Protein AF-A0A5Q8C881-F1 (afdb_monomer)

pLDDT: mean 90.0, std 9.98, range [55.28, 98.06]

Nearest PDB structures (foldseek):
  8xfc-assembly1_C  TM=8.658E-01  e=1.627E-02  Mycobacterium tuberculosis H37Rv
  8j5q-assembly1_C  TM=8.722E-01  e=7.348E-02  Mycobacterium tuberculosis H37Rv

Solvent-accessible surface area (backbone atoms only — not comparable to full-atom values): 6292 Å² total; per-residue (Å²): 137,82,83,77,77,82,70,80,85,73,44,70,67,56,55,48,54,55,45,72,70,32,68,71,50,48,53,52,50,51,52,52,50,51,47,50,48,42,22,57,46,34,77,80,51,57,95,53,66,69,85,54,75,35,68,91,49,36,61,38,69,64,36,94,88,32,73,62,6,26,37,86,48,21,26,43,40,53,30,42,51,28,56,46,36,45,54,54,51,53,51,49,52,51,54,51,48,49,45,53,68,49,49,48,54,54,52,63,74,72,106

Radius of gyration: 22.18 Å; Cα contacts (8 Å, |Δi|>4): 104; chains: 1; bounding box: 54×27×65 Å

Mean predicted aligned error: 7.31 Å

Sequence (111 aa):
MIMRVDLPEETLAGVLAKAFGNRSFLIGFAITLLVAAIALLSFAWTPYDVTKLVIADKTQAPSWTHWFGTDHFGRDILSMIMVGARNSIAVALVAVGIGMGIGVPLGAFAA

Secondary structure (DSSP, 8-state):
-----------HHHHHHHHHT-HHHHHHHHHHHHHHHHHHHHHH--SS-TT---GGGTTPPS-SSSTT-B-TT--BHHHHHHHHHHHHHHHHHHHHHHIIIIIHHHHHHH-

Foldseek 3Di:
DDDDPPDPPCDPVNVVVVLVVDPVSVVVVVVLVVLVVLLVVLVVDDLDDQVDFDCVQAPAPQDPSQNHGAHNRNGRPSNVSSPVSNVVVVVVCVVVCCCCVPVVVVVVVVD

Structure (mmCIF, N/CA/C/O backbone):
data_AF-A0A5Q8C881-F1
#
_entry.id   AF-A0A5Q8C881-F1
#
loop_
_atom_site.group_PDB
_atom_site.id
_atom_site.type_symbol
_atom_site.label_atom_id
_atom_site.label_alt_id
_atom_site.label_comp_id
_atom_site.label_asym_id
_atom_site.label_entity_id
_atom_site.label_seq_id
_atom_site.pdbx_PDB_ins_code
_atom_site.Cartn_x
_atom_site.Cartn_y
_atom_site.Cartn_z
_atom_site.occupancy
_atom_site.B_iso_or_equiv
_atom_site.auth_seq_id
_atom_site.auth_comp_id
_atom_site.auth_asym_id
_atom_site.auth_atom_id
_atom_site.pdbx_PDB_model_num
ATOM 1 N N . MET A 1 1 ? -31.602 3.712 41.765 1.00 55.62 1 MET A N 1
ATOM 2 C CA . MET A 1 1 ? -31.236 4.770 40.802 1.00 55.62 1 MET A CA 1
ATOM 3 C C . MET A 1 1 ? -30.353 4.119 39.749 1.00 55.62 1 MET A C 1
ATOM 5 O O . MET A 1 1 ? -29.188 3.875 40.012 1.00 55.62 1 MET A O 1
ATOM 9 N N . ILE A 1 2 ? -30.954 3.657 38.650 1.00 55.28 2 ILE A N 1
ATOM 10 C CA . ILE A 1 2 ? -30.266 2.877 37.611 1.00 55.28 2 ILE A CA 1
ATOM 11 C C . ILE A 1 2 ? -29.654 3.882 36.638 1.00 55.28 2 ILE A C 1
ATOM 13 O O . ILE A 1 2 ? -30.384 4.640 36.002 1.00 55.28 2 ILE A O 1
ATOM 17 N N . MET A 1 3 ? -28.326 3.919 36.576 1.00 61.66 3 MET A N 1
ATOM 18 C CA . MET A 1 3 ? -27.564 4.718 35.623 1.00 61.66 3 MET A CA 1
ATOM 19 C C . MET A 1 3 ? -27.857 4.187 34.214 1.00 61.66 3 MET A C 1
ATOM 21 O O . MET A 1 3 ? -27.349 3.139 33.823 1.00 61.66 3 MET A O 1
ATOM 25 N N . ARG A 1 4 ? -28.737 4.869 33.473 1.00 58.28 4 ARG A N 1
ATOM 26 C CA . ARG A 1 4 ? -28.871 4.660 32.031 1.00 58.28 4 ARG A CA 1
ATOM 27 C C . ARG A 1 4 ? -27.656 5.310 31.386 1.00 58.28 4 ARG A C 1
ATOM 29 O O . ARG A 1 4 ? -27.534 6.527 31.378 1.00 58.28 4 ARG A O 1
ATOM 36 N N . VAL A 1 5 ? -26.720 4.485 30.939 1.00 67.94 5 VAL A N 1
ATOM 37 C CA . VAL A 1 5 ? -25.668 4.921 30.028 1.00 67.94 5 VAL A CA 1
ATOM 38 C C . VAL A 1 5 ? -26.360 5.146 28.688 1.00 67.94 5 VAL A C 1
ATOM 40 O O . VAL A 1 5 ? -26.729 4.180 28.021 1.00 67.94 5 VAL A O 1
ATOM 43 N N . ASP A 1 6 ? -26.610 6.406 28.335 1.00 59.81 6 ASP A N 1
ATOM 44 C CA . ASP A 1 6 ? -27.068 6.792 27.001 1.00 59.81 6 ASP A CA 1
ATOM 45 C C . ASP A 1 6 ? -25.923 6.532 26.011 1.00 59.81 6 ASP A C 1
ATOM 47 O O . ASP A 1 6 ? -25.080 7.392 25.750 1.00 59.81 6 ASP A O 1
ATOM 51 N N . LEU A 1 7 ? -25.833 5.296 25.517 1.00 62.16 7 LEU A N 1
ATOM 52 C CA . LEU A 1 7 ? -24.936 4.963 24.419 1.00 62.16 7 LEU A CA 1
ATOM 53 C C . LEU A 1 7 ? -25.450 5.695 23.172 1.00 62.16 7 LEU A C 1
ATOM 55 O O . LEU A 1 7 ? -26.621 5.525 22.825 1.00 62.16 7 LEU A O 1
ATOM 59 N N . PRO A 1 8 ? -24.625 6.500 22.484 1.00 60.78 8 PRO A N 1
ATOM 60 C CA . PRO A 1 8 ? -25.028 7.064 21.208 1.00 60.78 8 PRO A CA 1
ATOM 61 C C . PRO A 1 8 ? -25.337 5.907 20.252 1.00 60.78 8 PRO A C 1
ATOM 63 O O . PRO A 1 8 ? -24.460 5.095 19.959 1.00 60.78 8 PRO A O 1
ATOM 66 N N . GLU A 1 9 ? -26.575 5.826 19.756 1.00 63.91 9 GLU A N 1
ATOM 67 C CA . GLU A 1 9 ? -26.972 4.894 18.693 1.00 63.91 9 GLU A CA 1
ATOM 68 C C . GLU A 1 9 ? -26.387 5.341 17.341 1.00 63.91 9 GLU A C 1
ATOM 70 O O . GLU A 1 9 ? -27.090 5.513 16.346 1.00 63.91 9 GLU A O 1
ATOM 75 N N . GLU A 1 10 ? -25.073 5.575 17.283 1.00 66.12 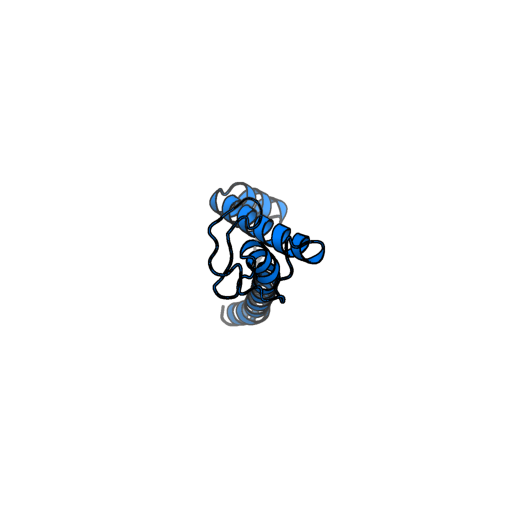10 GLU A N 1
ATOM 76 C CA . GLU A 1 10 ? -24.355 5.756 16.027 1.00 66.12 10 GLU A CA 1
ATOM 77 C C . GLU A 1 10 ? -24.393 4.407 15.301 1.00 66.12 10 GLU A C 1
ATOM 79 O O . GLU A 1 10 ? -23.546 3.531 15.478 1.00 66.12 10 GLU A O 1
ATOM 84 N N . THR A 1 11 ? -25.434 4.211 14.496 1.00 81.94 11 THR A N 1
ATOM 85 C CA . THR A 1 11 ? -25.557 3.042 13.633 1.00 81.94 11 THR A CA 1
ATOM 86 C C . THR A 1 11 ? -24.332 2.999 12.719 1.00 81.94 11 THR A C 1
ATOM 88 O O . THR A 1 11 ? -23.913 4.038 12.203 1.00 81.94 11 THR A O 1
ATOM 91 N N . LEU A 1 12 ? -23.778 1.812 12.448 1.00 77.00 12 LEU A N 1
ATOM 92 C CA . LEU A 1 12 ? -22.645 1.635 11.523 1.00 77.00 12 LEU A CA 1
ATOM 93 C C . LEU A 1 12 ? -22.858 2.390 10.195 1.00 77.00 12 LEU A C 1
ATOM 95 O O . LEU A 1 12 ? -21.940 3.005 9.660 1.00 77.00 12 LEU A O 1
ATOM 99 N N . ALA A 1 13 ? -24.101 2.403 9.707 1.00 81.12 13 ALA A N 1
ATOM 100 C CA . ALA A 1 13 ? -24.516 3.145 8.523 1.00 81.12 13 ALA A CA 1
ATOM 101 C C . ALA A 1 13 ? -24.288 4.665 8.637 1.00 81.12 13 ALA A C 1
ATOM 103 O O . ALA A 1 13 ? -23.853 5.286 7.671 1.00 81.12 13 ALA A O 1
ATOM 104 N N . GLY A 1 14 ? -24.531 5.265 9.806 1.00 83.00 14 GLY A N 1
ATOM 105 C CA . GLY A 1 14 ? -24.300 6.688 10.059 1.00 83.00 14 GLY A CA 1
ATOM 106 C C . GLY A 1 14 ? -22.813 7.044 10.085 1.00 83.00 14 GLY A C 1
ATOM 107 O O . GLY A 1 14 ? -22.409 8.044 9.490 1.00 83.00 14 GLY A O 1
ATOM 108 N N . VAL A 1 15 ? -21.984 6.189 10.691 1.00 85.50 15 VAL A N 1
ATOM 109 C CA . VAL A 1 15 ? -20.520 6.357 10.696 1.00 85.50 15 VAL A CA 1
ATOM 110 C C . VAL A 1 15 ? -19.957 6.241 9.278 1.00 85.50 15 VAL A C 1
ATOM 112 O O . VAL A 1 15 ? -19.175 7.092 8.851 1.00 85.50 15 VAL A O 1
ATOM 115 N N . LEU A 1 16 ? -20.398 5.237 8.513 1.00 86.25 16 LEU A N 1
ATOM 116 C CA . LEU A 1 16 ? -19.989 5.061 7.119 1.00 86.25 16 LEU A CA 1
ATOM 117 C C . LEU A 1 16 ? -20.443 6.234 6.244 1.00 86.25 16 LEU A C 1
ATOM 119 O O . LEU A 1 16 ? -19.639 6.768 5.485 1.00 86.25 16 LEU A O 1
ATOM 123 N N . ALA A 1 17 ? -21.690 6.689 6.379 1.00 86.75 17 ALA A N 1
ATOM 124 C CA . ALA A 1 17 ? -22.196 7.834 5.624 1.00 86.75 17 ALA A CA 1
ATOM 125 C C . ALA A 1 17 ? -21.372 9.108 5.889 1.00 86.75 17 ALA A C 1
ATOM 127 O O . ALA A 1 17 ? -21.016 9.819 4.948 1.00 86.75 17 ALA A O 1
ATOM 128 N N . LYS A 1 18 ? -20.995 9.366 7.150 1.00 87.31 18 LYS A N 1
ATOM 129 C CA . LYS A 1 18 ? -20.098 10.478 7.507 1.00 87.31 18 LYS A CA 1
ATOM 130 C C . LYS A 1 18 ? -18.701 10.304 6.905 1.00 87.31 18 LYS A C 1
ATOM 132 O O . LYS A 1 18 ? -18.140 11.272 6.395 1.00 87.31 18 LYS A O 1
ATOM 137 N N . ALA A 1 19 ? -18.150 9.089 6.933 1.00 88.25 19 ALA A N 1
ATOM 138 C CA . ALA A 1 19 ? -16.836 8.797 6.363 1.00 88.25 19 ALA A CA 1
ATOM 139 C C . ALA A 1 19 ? -16.807 9.049 4.846 1.00 88.25 19 ALA A C 1
ATOM 141 O O . ALA A 1 19 ? -15.958 9.798 4.365 1.00 88.25 19 ALA A O 1
ATOM 142 N N . PHE A 1 20 ? -17.780 8.520 4.097 1.00 91.06 20 PHE A N 1
ATOM 143 C CA . PHE A 1 20 ? -17.883 8.730 2.647 1.00 91.06 20 PHE A CA 1
ATOM 144 C C . PHE A 1 20 ? -18.265 10.167 2.256 1.00 91.06 20 PHE A C 1
ATOM 146 O O . PHE A 1 20 ? -18.015 10.573 1.124 1.00 91.06 20 PHE A O 1
ATOM 153 N N . GLY A 1 21 ? -18.806 10.969 3.177 1.00 90.94 21 GLY A N 1
ATOM 154 C CA . GLY A 1 21 ? -19.000 12.409 2.981 1.00 90.94 21 GLY A CA 1
ATOM 155 C C . GLY A 1 21 ? -17.713 13.241 3.089 1.00 90.94 21 GLY A C 1
ATOM 156 O O . GLY A 1 21 ? -17.698 14.406 2.688 1.00 90.94 21 GLY A O 1
ATOM 157 N N . ASN A 1 22 ? -16.621 12.674 3.616 1.00 95.44 22 ASN A N 1
ATOM 158 C CA . ASN A 1 22 ? -15.371 13.391 3.861 1.00 95.44 22 ASN A CA 1
ATOM 159 C C . ASN A 1 22 ? -14.364 13.207 2.710 1.00 95.44 22 ASN A C 1
ATOM 161 O O . ASN A 1 22 ? -13.896 12.103 2.432 1.00 95.44 22 ASN A O 1
ATOM 165 N N . ARG A 1 23 ? -13.952 14.318 2.082 1.00 94.62 23 ARG A N 1
ATOM 166 C CA . ARG A 1 23 ? -12.992 14.323 0.961 1.00 94.62 23 ARG A CA 1
ATOM 167 C C . ARG A 1 23 ? -11.649 13.687 1.317 1.00 94.62 23 ARG A C 1
ATOM 169 O O . ARG A 1 23 ? -11.104 12.946 0.506 1.00 94.62 23 ARG A O 1
ATOM 176 N N . SER A 1 24 ? -11.128 13.944 2.515 1.00 94.62 24 SER A N 1
ATOM 177 C CA . SER A 1 24 ? -9.842 13.386 2.948 1.00 94.62 24 SER A CA 1
ATOM 178 C C . SER A 1 24 ? -9.912 11.866 3.083 1.00 94.62 24 SER A C 1
ATOM 180 O O . SER A 1 24 ? -8.988 11.171 2.664 1.00 94.62 24 SER A O 1
ATOM 182 N N . PHE A 1 25 ? -11.033 11.349 3.602 1.00 94.31 25 PHE A N 1
ATOM 183 C CA . PHE A 1 25 ? -11.275 9.910 3.674 1.00 94.31 25 PHE A CA 1
ATOM 184 C C . PHE A 1 25 ? -11.378 9.300 2.276 1.00 94.31 25 PHE A C 1
ATOM 186 O O . PHE A 1 25 ? -10.712 8.307 2.007 1.00 94.31 25 PHE A O 1
ATOM 193 N N . LEU A 1 26 ? -12.142 9.916 1.368 1.00 96.12 26 LEU A N 1
ATOM 194 C CA . LEU A 1 26 ? -12.294 9.426 -0.004 1.00 96.12 26 LEU A CA 1
ATOM 195 C C . LEU A 1 26 ? -10.961 9.359 -0.757 1.00 96.12 26 LEU A C 1
ATOM 197 O O . LEU A 1 26 ? -10.697 8.364 -1.425 1.00 96.12 26 LEU A O 1
ATOM 201 N N . ILE A 1 27 ? -10.116 10.388 -0.640 1.00 96.88 27 ILE A N 1
ATOM 202 C CA . ILE A 1 27 ? -8.799 10.413 -1.293 1.00 96.88 27 ILE A CA 1
ATOM 203 C C . ILE A 1 27 ? -7.907 9.305 -0.729 1.00 96.88 27 ILE A C 1
ATOM 205 O O . ILE A 1 27 ? -7.334 8.534 -1.496 1.00 96.88 27 ILE A O 1
ATOM 209 N N . GLY A 1 28 ? -7.821 9.191 0.601 1.00 95.06 28 GLY A N 1
ATOM 210 C CA . GLY A 1 28 ? -7.044 8.131 1.245 1.00 95.06 28 GLY A CA 1
ATOM 211 C C . GLY A 1 28 ? -7.541 6.742 0.845 1.00 95.06 28 GLY A C 1
ATOM 212 O O . GLY A 1 28 ? -6.757 5.913 0.393 1.00 95.06 28 GLY A O 1
ATOM 213 N N . PHE A 1 29 ? -8.855 6.522 0.918 1.00 95.00 29 PHE A N 1
ATOM 214 C CA . PHE A 1 29 ? -9.498 5.271 0.531 1.00 95.00 29 PHE A CA 1
ATOM 215 C C . PHE A 1 29 ? -9.231 4.917 -0.935 1.00 95.00 29 PHE A C 1
ATOM 217 O O . PHE A 1 29 ? -8.870 3.781 -1.225 1.00 95.00 29 PHE A O 1
ATOM 224 N N . ALA A 1 30 ? -9.337 5.881 -1.854 1.00 96.69 30 ALA A N 1
ATOM 225 C CA . ALA A 1 30 ? -9.067 5.664 -3.272 1.00 96.69 30 ALA A CA 1
ATOM 226 C C . ALA A 1 30 ? -7.603 5.273 -3.532 1.00 96.69 30 ALA A C 1
ATOM 228 O O . ALA A 1 30 ? -7.346 4.336 -4.287 1.00 96.69 30 ALA A O 1
ATOM 229 N N . ILE A 1 31 ? -6.644 5.941 -2.880 1.00 95.38 31 ILE A N 1
ATOM 230 C CA . ILE A 1 31 ? -5.217 5.608 -2.999 1.00 95.38 31 ILE A CA 1
ATOM 231 C C . ILE A 1 31 ? -4.948 4.208 -2.438 1.00 95.38 31 ILE A C 1
ATOM 233 O O . ILE A 1 31 ? -4.300 3.396 -3.097 1.00 95.38 31 ILE A O 1
ATOM 237 N N . THR A 1 32 ? -5.472 3.893 -1.251 1.00 94.81 32 THR A N 1
ATOM 238 C CA . THR A 1 32 ? -5.329 2.562 -0.647 1.00 94.81 32 THR A CA 1
ATOM 239 C C . THR A 1 32 ? -5.940 1.480 -1.533 1.00 94.81 32 THR A C 1
ATOM 241 O O . THR A 1 32 ? -5.308 0.447 -1.750 1.00 94.81 32 THR A O 1
ATOM 244 N N . LEU A 1 33 ? -7.130 1.721 -2.091 1.00 95.88 33 LEU A N 1
ATOM 245 C CA . LEU A 1 33 ? -7.799 0.795 -3.001 1.00 95.88 33 LEU A CA 1
ATOM 246 C C . LEU A 1 33 ? -6.979 0.574 -4.277 1.00 95.88 33 LEU A C 1
ATOM 248 O O . LEU A 1 33 ? -6.854 -0.559 -4.729 1.00 95.88 33 LEU A O 1
ATOM 252 N N . LEU A 1 34 ? -6.381 1.631 -4.830 1.00 96.19 34 LEU A N 1
ATOM 253 C CA . LEU A 1 34 ? -5.512 1.540 -6.001 1.00 96.19 34 LEU A CA 1
ATOM 254 C C . LEU A 1 34 ? -4.263 0.698 -5.710 1.00 96.19 34 LEU A C 1
ATOM 256 O O . LEU A 1 34 ? -3.944 -0.204 -6.481 1.00 96.19 34 LEU A O 1
ATOM 260 N N . VAL A 1 35 ? -3.587 0.931 -4.582 1.00 94.88 35 VAL A N 1
ATOM 261 C CA . VAL A 1 35 ? -2.417 0.129 -4.180 1.00 94.88 35 VAL A CA 1
ATOM 262 C C . VAL A 1 35 ? -2.813 -1.331 -3.943 1.00 94.88 35 VAL A C 1
ATOM 264 O O . VAL A 1 35 ? -2.106 -2.236 -4.386 1.00 94.88 35 VAL A O 1
ATOM 267 N N . ALA A 1 36 ? -3.968 -1.573 -3.316 1.00 95.44 36 ALA A N 1
ATOM 268 C CA . ALA A 1 36 ? -4.523 -2.912 -3.132 1.00 95.44 36 ALA A CA 1
ATOM 269 C C . ALA A 1 36 ? -4.834 -3.608 -4.457 1.00 95.44 36 ALA A C 1
ATOM 271 O O . ALA A 1 36 ? -4.450 -4.762 -4.643 1.00 95.44 36 ALA A O 1
ATOM 272 N N . ALA A 1 37 ? -5.453 -2.905 -5.403 1.00 96.06 37 ALA A N 1
ATOM 273 C CA . ALA A 1 37 ? -5.732 -3.433 -6.730 1.00 96.06 37 ALA A CA 1
ATOM 274 C C . ALA A 1 37 ? -4.441 -3.785 -7.483 1.00 96.06 37 ALA A C 1
ATOM 276 O O . ALA A 1 37 ? -4.360 -4.861 -8.066 1.00 96.06 37 ALA A O 1
ATOM 277 N N . ILE A 1 38 ? -3.411 -2.934 -7.419 1.00 95.25 38 ILE A N 1
ATOM 278 C CA . ILE A 1 38 ? -2.100 -3.204 -8.029 1.00 95.25 38 ILE A CA 1
ATOM 279 C C . ILE A 1 38 ? -1.436 -4.429 -7.389 1.00 95.25 38 ILE A C 1
ATOM 281 O O . ILE A 1 38 ? -0.937 -5.300 -8.102 1.00 95.25 38 ILE A O 1
ATOM 285 N N . ALA A 1 39 ? -1.451 -4.532 -6.058 1.00 94.62 39 ALA A N 1
ATOM 286 C CA . ALA A 1 39 ? -0.893 -5.679 -5.351 1.00 94.62 39 ALA A CA 1
ATOM 287 C C . ALA A 1 39 ? -1.619 -6.981 -5.724 1.00 94.62 39 ALA A C 1
ATOM 289 O O . ALA A 1 39 ? -0.963 -7.983 -6.000 1.00 94.62 39 ALA A O 1
ATOM 290 N N . LEU A 1 40 ? -2.953 -6.967 -5.795 1.00 95.38 40 LEU A N 1
ATOM 291 C CA . LEU A 1 40 ? -3.747 -8.120 -6.224 1.00 95.38 40 LEU A CA 1
ATOM 292 C C . LEU A 1 40 ? -3.472 -8.488 -7.684 1.00 95.38 40 LEU A C 1
ATOM 294 O O . LEU A 1 40 ? -3.190 -9.648 -7.977 1.00 95.38 40 LEU A O 1
ATOM 298 N N . LEU A 1 41 ? -3.479 -7.500 -8.582 1.00 94.94 41 LEU A N 1
ATOM 299 C CA . LEU A 1 41 ? -3.174 -7.691 -9.998 1.00 94.94 41 LEU A CA 1
ATOM 300 C C . LEU A 1 41 ? -1.794 -8.320 -10.183 1.00 94.94 41 LEU A C 1
ATOM 302 O O . LEU A 1 41 ? -1.633 -9.227 -10.995 1.00 94.94 41 LEU A O 1
ATOM 306 N N . SER A 1 42 ? -0.822 -7.893 -9.375 1.00 93.19 42 SER A N 1
ATOM 307 C CA . SER A 1 42 ? 0.538 -8.403 -9.459 1.00 93.19 42 SER A CA 1
ATOM 308 C C . SER A 1 42 ? 0.628 -9.913 -9.244 1.00 93.19 42 SER A C 1
ATOM 310 O O . SER A 1 42 ? 1.524 -10.523 -9.815 1.00 93.19 42 SER A O 1
ATOM 312 N N . PHE A 1 43 ? -0.258 -10.540 -8.454 1.00 91.25 43 PHE A N 1
ATOM 313 C CA . PHE A 1 43 ? -0.258 -12.000 -8.267 1.00 91.25 43 PHE A CA 1
ATOM 314 C C . PHE A 1 43 ? -0.600 -12.761 -9.548 1.00 91.25 43 PHE A C 1
ATOM 316 O O . PHE A 1 43 ? -0.101 -13.867 -9.739 1.00 91.25 43 PHE A O 1
ATOM 323 N N . ALA A 1 44 ? -1.436 -12.178 -10.407 1.00 92.62 44 ALA A N 1
ATOM 324 C CA . ALA A 1 44 ? -1.818 -12.773 -11.681 1.00 92.62 44 ALA A CA 1
ATOM 325 C C . ALA A 1 44 ? -0.871 -12.363 -12.817 1.00 92.62 44 ALA A C 1
ATOM 327 O O . ALA A 1 44 ? -0.607 -13.166 -13.710 1.00 92.62 44 ALA A O 1
ATOM 328 N N . TRP A 1 45 ? -0.370 -11.124 -12.801 1.00 93.44 45 TRP A N 1
ATOM 329 C CA . TRP A 1 45 ? 0.421 -10.582 -13.899 1.00 93.44 45 TRP A CA 1
ATOM 330 C C . TRP A 1 45 ? 1.403 -9.496 -13.456 1.00 93.44 45 TRP A C 1
ATOM 332 O O . TRP A 1 45 ? 1.035 -8.538 -12.778 1.00 93.44 45 TRP A O 1
ATOM 342 N N . THR A 1 46 ? 2.640 -9.608 -13.932 1.00 91.62 46 THR A N 1
ATOM 343 C CA . THR A 1 46 ? 3.622 -8.521 -13.959 1.00 91.62 46 THR A CA 1
ATOM 344 C C . THR A 1 46 ? 4.198 -8.409 -15.374 1.00 91.62 46 THR A C 1
ATOM 346 O O . THR A 1 46 ? 4.387 -9.445 -16.016 1.00 91.62 46 THR A O 1
ATOM 349 N N . PRO A 1 47 ? 4.491 -7.193 -15.877 1.00 89.94 47 PRO A N 1
ATOM 350 C CA . PRO A 1 47 ? 5.040 -7.004 -17.222 1.00 89.94 47 PRO A CA 1
ATOM 351 C C . PRO A 1 47 ? 6.336 -7.786 -17.467 1.00 89.94 47 PRO A C 1
ATOM 353 O O . PRO A 1 47 ? 6.497 -8.415 -18.512 1.00 89.94 47 PRO A O 1
ATOM 356 N N . TYR A 1 48 ? 7.240 -7.774 -16.484 1.00 91.12 48 TYR A N 1
ATOM 357 C CA . TYR A 1 48 ? 8.530 -8.453 -16.538 1.00 91.12 48 TYR A CA 1
ATOM 358 C C . TYR A 1 48 ? 8.812 -9.218 -15.242 1.00 91.12 48 TYR A C 1
ATOM 360 O O . TYR A 1 48 ? 8.186 -9.002 -14.200 1.00 91.12 48 TYR A O 1
ATOM 368 N N . ASP A 1 49 ? 9.776 -10.134 -15.315 1.00 89.06 49 ASP A N 1
ATOM 369 C CA . ASP A 1 49 ? 10.263 -10.896 -14.169 1.00 89.06 49 ASP A CA 1
ATOM 370 C C . ASP A 1 49 ? 11.253 -10.056 -13.351 1.00 89.06 49 ASP A C 1
ATOM 372 O O . ASP A 1 49 ? 12.337 -9.713 -13.820 1.00 89.06 49 ASP A O 1
ATOM 376 N N . VAL A 1 50 ? 10.886 -9.752 -12.105 1.00 88.88 50 VAL A N 1
ATOM 377 C CA . VAL A 1 50 ? 11.693 -8.939 -11.180 1.00 88.88 50 VAL A CA 1
ATOM 378 C C . VAL A 1 50 ? 12.953 -9.649 -10.671 1.00 88.88 50 VAL A C 1
ATOM 380 O O . VAL A 1 50 ? 13.808 -9.011 -10.057 1.00 88.88 50 VAL A O 1
ATOM 383 N N . THR A 1 51 ? 13.075 -10.962 -10.878 1.00 88.81 51 THR A N 1
ATOM 384 C CA . THR A 1 51 ? 14.235 -11.750 -10.427 1.00 88.81 51 THR A CA 1
ATOM 385 C C . THR A 1 51 ? 15.332 -11.851 -11.484 1.00 88.81 51 THR A C 1
ATOM 387 O O . THR A 1 51 ? 16.482 -12.144 -11.154 1.00 88.81 51 THR A O 1
ATOM 390 N N . LYS A 1 52 ? 15.004 -11.573 -12.750 1.00 88.38 52 LYS A N 1
ATOM 391 C CA . LYS A 1 52 ? 15.955 -11.626 -13.860 1.00 88.38 52 LYS A CA 1
ATOM 392 C C . LYS A 1 52 ? 16.738 -10.328 -13.961 1.00 88.38 52 LYS A C 1
ATOM 394 O O . LYS A 1 52 ? 16.168 -9.248 -14.062 1.00 88.38 52 LYS A O 1
ATOM 399 N N . LEU A 1 53 ? 18.059 -10.456 -13.970 1.00 87.62 53 LEU A N 1
ATOM 400 C CA . LEU A 1 53 ? 18.980 -9.340 -14.161 1.00 87.62 53 LEU A CA 1
ATOM 401 C C . LEU A 1 53 ? 19.317 -9.227 -15.649 1.00 87.62 53 LEU A C 1
ATOM 403 O O . LEU A 1 53 ? 19.736 -10.209 -16.262 1.00 87.62 53 LEU A O 1
ATOM 407 N N . VAL A 1 54 ? 19.169 -8.031 -16.215 1.00 86.38 54 VAL A N 1
ATOM 408 C CA . VAL A 1 54 ? 19.472 -7.752 -17.626 1.00 86.38 54 VAL A CA 1
ATOM 409 C C . VAL A 1 54 ? 20.379 -6.531 -17.691 1.00 86.38 54 VAL A C 1
ATOM 411 O O . VAL A 1 54 ? 19.958 -5.416 -17.964 1.00 86.38 54 VAL A O 1
ATOM 414 N N . ILE A 1 55 ? 21.670 -6.738 -17.427 1.00 87.81 55 ILE A N 1
ATOM 415 C CA . ILE A 1 55 ? 22.653 -5.647 -17.282 1.00 87.81 55 ILE A CA 1
ATOM 416 C C . ILE A 1 55 ? 22.752 -4.778 -18.551 1.00 87.81 55 ILE A C 1
ATOM 418 O O . ILE A 1 55 ? 23.076 -3.594 -18.459 1.00 87.81 55 ILE A O 1
ATOM 422 N N . ALA A 1 56 ? 22.456 -5.352 -19.722 1.00 87.62 56 ALA A N 1
ATOM 423 C CA . ALA A 1 56 ? 22.402 -4.632 -20.994 1.00 87.62 56 ALA A CA 1
ATOM 424 C C . ALA A 1 56 ? 21.383 -3.478 -20.980 1.00 87.62 56 ALA A C 1
ATOM 426 O O . ALA A 1 56 ? 21.657 -2.420 -21.541 1.00 87.62 56 ALA A O 1
ATOM 427 N N . ASP A 1 57 ? 20.272 -3.648 -20.263 1.00 84.62 57 ASP A N 1
ATOM 428 C CA . ASP A 1 57 ? 19.170 -2.690 -20.189 1.00 84.62 57 ASP A CA 1
ATOM 429 C C . ASP A 1 57 ? 19.200 -1.875 -18.892 1.00 84.62 57 ASP A C 1
ATOM 431 O O . ASP A 1 57 ? 18.166 -1.401 -18.435 1.00 84.62 57 ASP A O 1
ATOM 435 N N . LYS A 1 58 ? 20.362 -1.702 -18.254 1.00 89.94 58 LYS A N 1
ATOM 436 C CA . LYS A 1 58 ? 20.476 -0.905 -17.021 1.00 89.94 58 LYS A CA 1
ATOM 437 C C . LYS A 1 58 ? 20.100 0.565 -17.242 1.00 89.94 58 LYS A C 1
ATOM 439 O O . LYS A 1 58 ? 20.489 1.173 -18.240 1.00 89.94 58 LYS A O 1
ATOM 444 N N . THR A 1 59 ? 19.443 1.168 -16.251 1.00 89.38 59 THR A N 1
ATOM 445 C CA . THR A 1 59 ? 19.179 2.621 -16.178 1.00 89.38 59 THR A CA 1
ATOM 446 C C . THR A 1 59 ? 18.513 3.209 -17.426 1.00 89.38 59 THR A C 1
ATOM 448 O O . THR A 1 59 ? 18.811 4.332 -17.832 1.00 89.38 59 THR A O 1
ATOM 451 N N . GLN A 1 60 ? 17.629 2.443 -18.058 1.00 91.94 60 GLN A N 1
ATOM 452 C CA . GLN A 1 60 ? 16.846 2.907 -19.193 1.00 91.94 60 GLN A CA 1
ATOM 453 C C . GLN A 1 60 ? 15.792 3.906 -18.719 1.00 91.94 60 GLN A C 1
ATOM 455 O O . GLN A 1 60 ? 15.168 3.730 -17.668 1.00 91.94 60 GLN A O 1
ATOM 460 N N . ALA A 1 61 ? 15.582 4.952 -19.516 1.00 92.94 61 ALA A N 1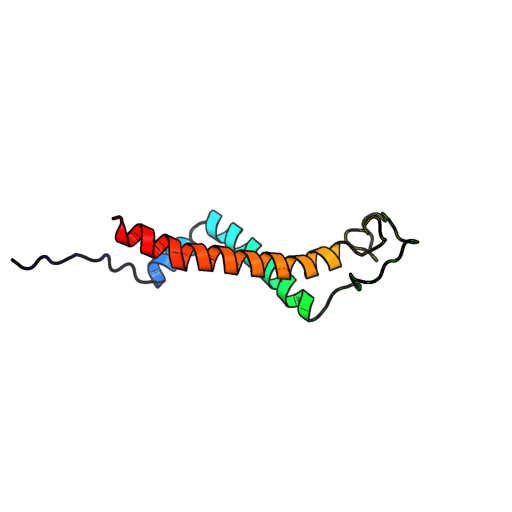
ATOM 461 C CA . ALA A 1 61 ? 14.517 5.918 -19.287 1.00 92.94 61 ALA A CA 1
ATOM 462 C C . ALA A 1 61 ? 13.124 5.274 -19.491 1.00 92.94 61 ALA A C 1
ATOM 464 O O . ALA A 1 61 ? 13.015 4.225 -20.137 1.00 92.94 61 ALA A O 1
ATOM 465 N N . PRO A 1 62 ? 12.048 5.901 -18.979 1.00 94.12 62 PRO A N 1
ATOM 466 C CA . PRO A 1 62 ? 10.678 5.467 -19.240 1.00 94.12 62 PRO A CA 1
ATOM 467 C C . PRO A 1 62 ? 10.396 5.323 -20.739 1.00 94.12 62 PRO A C 1
ATOM 469 O O . PRO A 1 62 ? 10.657 6.235 -21.526 1.00 94.12 62 PRO A O 1
ATOM 472 N N . SER A 1 63 ? 9.865 4.172 -21.137 1.00 92.75 63 SER A N 1
ATOM 473 C CA . SER A 1 63 ? 9.572 3.827 -22.528 1.00 92.75 63 SER A CA 1
ATOM 474 C C . SER A 1 63 ? 8.367 2.885 -22.629 1.00 92.75 63 SER A C 1
ATOM 476 O O . SER A 1 63 ? 7.867 2.371 -21.632 1.00 92.75 63 SER A O 1
ATOM 478 N N . TR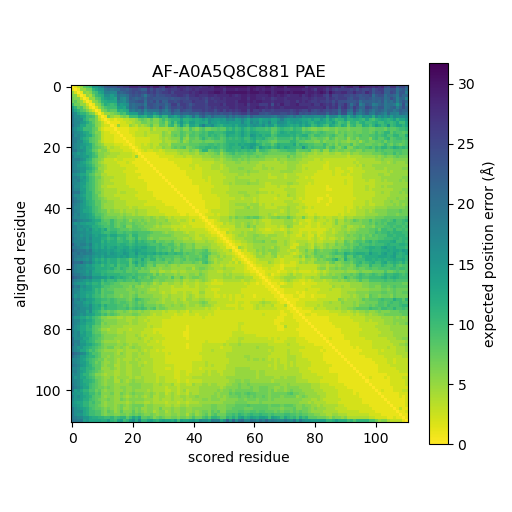P A 1 64 ? 7.874 2.640 -23.844 1.00 90.12 64 TRP A N 1
ATOM 479 C CA . TRP A 1 64 ? 6.747 1.721 -24.059 1.00 90.12 64 TRP A CA 1
ATOM 480 C C . TRP A 1 64 ? 7.060 0.269 -23.692 1.00 90.12 64 TRP A C 1
ATOM 482 O O . TRP A 1 64 ? 6.138 -0.483 -23.382 1.00 90.12 64 TRP A O 1
ATOM 492 N N . THR A 1 65 ? 8.339 -0.115 -23.712 1.00 90.62 65 THR A N 1
ATOM 493 C CA . THR A 1 65 ? 8.793 -1.409 -23.200 1.00 90.62 65 THR A CA 1
ATOM 494 C C . THR A 1 65 ? 8.857 -1.365 -21.678 1.00 90.62 65 THR A C 1
ATOM 496 O O . THR A 1 65 ? 8.153 -2.119 -21.023 1.00 90.62 65 THR A O 1
ATOM 499 N N . HIS A 1 66 ? 9.590 -0.411 -21.103 1.00 90.69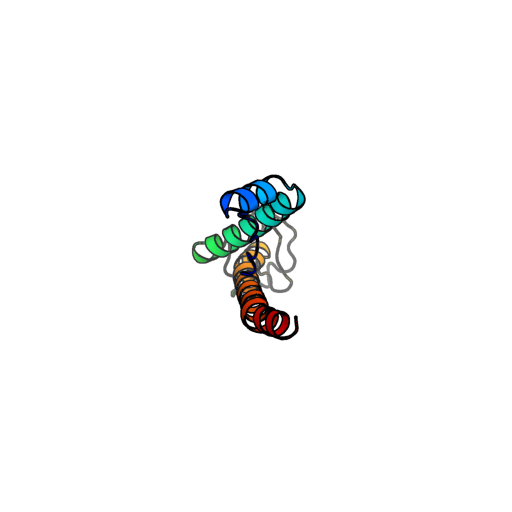 66 HIS A N 1
ATOM 500 C CA . HIS A 1 66 ? 9.692 -0.229 -19.655 1.00 90.69 66 HIS A CA 1
ATOM 501 C C . HIS A 1 66 ? 8.960 1.031 -19.214 1.00 90.69 66 HIS A C 1
ATOM 503 O O . HIS A 1 66 ? 9.544 2.116 -19.211 1.00 90.69 66 HIS A O 1
ATOM 509 N N . TRP A 1 67 ? 7.692 0.903 -18.811 1.00 91.12 67 TRP A N 1
ATOM 510 C CA . TRP A 1 67 ? 6.813 2.058 -18.561 1.00 91.12 67 TRP A CA 1
ATOM 511 C C . TRP A 1 67 ? 7.396 3.063 -17.571 1.00 91.12 67 TRP A C 1
ATOM 513 O O . TRP A 1 67 ? 7.222 4.265 -17.748 1.00 91.12 67 TRP A O 1
ATOM 523 N N . PHE A 1 68 ? 8.121 2.580 -16.558 1.00 93.69 68 PHE A N 1
ATOM 524 C CA . PHE A 1 68 ? 8.826 3.410 -15.576 1.00 93.69 68 PHE A CA 1
ATOM 525 C C . PHE A 1 68 ? 10.353 3.320 -15.687 1.00 93.69 68 PHE A C 1
ATOM 527 O O . PHE A 1 68 ? 11.056 3.805 -14.807 1.00 93.69 68 PHE A O 1
ATOM 534 N N . GLY A 1 69 ? 10.867 2.733 -16.767 1.00 93.12 69 GLY A N 1
ATOM 535 C CA . GLY A 1 69 ? 12.290 2.490 -16.959 1.00 93.12 69 GLY A CA 1
ATOM 536 C C . GLY A 1 69 ? 12.806 1.29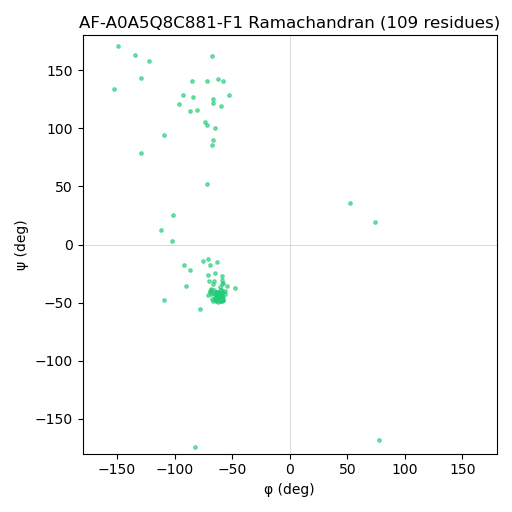6 -16.159 1.00 93.12 69 GLY A C 1
ATOM 537 O O . GLY A 1 69 ? 12.039 0.492 -15.612 1.00 93.12 69 GLY A O 1
ATOM 538 N N . THR A 1 70 ? 14.128 1.184 -16.100 1.00 94.62 70 THR A N 1
ATOM 539 C CA . THR A 1 70 ? 14.821 0.087 -15.421 1.00 94.62 70 THR A CA 1
ATOM 540 C C . THR A 1 70 ? 15.762 0.592 -14.334 1.00 94.62 70 THR A C 1
ATOM 542 O O . THR A 1 70 ? 16.209 1.741 -14.337 1.00 94.62 70 THR A O 1
ATOM 545 N N . ASP A 1 71 ? 16.082 -0.279 -13.381 1.00 92.56 71 ASP A N 1
ATOM 546 C CA . ASP A 1 71 ? 17.054 0.017 -12.332 1.00 92.56 71 ASP A CA 1
ATOM 547 C C . ASP A 1 71 ? 18.514 -0.195 -12.782 1.00 92.56 71 ASP A C 1
ATOM 549 O O . ASP A 1 71 ? 18.819 -0.501 -13.938 1.00 92.56 71 ASP A O 1
ATOM 553 N N . HIS A 1 72 ? 19.453 -0.053 -11.843 1.00 91.75 72 HIS A N 1
ATOM 554 C CA . HIS A 1 72 ? 20.883 -0.280 -12.084 1.00 91.75 72 HIS A CA 1
ATOM 555 C C . HIS A 1 72 ? 21.239 -1.726 -12.470 1.00 91.75 72 HIS A C 1
ATOM 557 O O . HIS A 1 72 ? 22.335 -1.966 -12.977 1.00 91.75 72 HIS A O 1
ATOM 563 N N . PHE A 1 73 ? 20.327 -2.672 -12.253 1.00 89.44 73 PHE A N 1
ATOM 564 C CA . PHE A 1 73 ? 20.464 -4.077 -12.620 1.00 89.44 73 PHE A CA 1
ATOM 565 C C . PHE A 1 73 ? 19.670 -4.446 -13.887 1.00 89.44 73 PHE A C 1
ATOM 567 O O . PHE A 1 73 ? 19.658 -5.614 -14.284 1.00 89.44 73 PHE A O 1
ATOM 574 N N . GLY A 1 74 ? 19.020 -3.463 -14.523 1.00 89.19 74 GLY A N 1
ATOM 575 C CA . GLY A 1 74 ? 18.186 -3.649 -15.710 1.00 89.19 74 GLY A CA 1
ATOM 576 C C . GLY A 1 74 ? 16.833 -4.299 -15.434 1.00 89.19 74 GLY A C 1
ATOM 577 O O . GLY A 1 74 ? 16.215 -4.843 -16.342 1.00 89.19 74 GLY A O 1
ATOM 578 N N . ARG A 1 75 ? 16.365 -4.273 -14.184 1.00 93.31 75 ARG A N 1
ATOM 579 C CA . ARG A 1 75 ? 15.039 -4.773 -13.810 1.00 93.31 75 ARG A CA 1
ATOM 580 C C . ARG A 1 75 ? 13.990 -3.701 -14.035 1.00 93.31 75 ARG A C 1
ATOM 582 O O . ARG A 1 75 ? 14.213 -2.535 -13.717 1.00 93.31 75 ARG A O 1
ATOM 589 N N . ASP A 1 76 ? 12.828 -4.117 -14.518 1.00 94.25 76 ASP A N 1
ATOM 590 C CA . ASP A 1 76 ? 11.695 -3.231 -14.771 1.00 94.25 76 ASP A CA 1
ATOM 591 C C . ASP A 1 76 ? 11.118 -2.642 -13.471 1.00 94.25 76 ASP A C 1
ATOM 593 O O . ASP A 1 76 ? 10.688 -3.369 -12.569 1.00 94.25 76 ASP A O 1
ATOM 597 N N . ILE A 1 77 ? 11.089 -1.309 -13.379 1.00 94.69 77 ILE A N 1
ATOM 598 C CA . ILE A 1 77 ? 10.674 -0.594 -12.164 1.00 94.69 77 ILE A CA 1
ATOM 599 C C . ILE A 1 77 ? 9.180 -0.780 -11.883 1.00 94.69 77 ILE A C 1
ATOM 601 O O . ILE A 1 77 ? 8.797 -0.952 -10.725 1.00 94.69 77 ILE A O 1
ATOM 605 N N . LEU A 1 78 ? 8.330 -0.794 -12.915 1.00 94.19 78 LEU A N 1
ATOM 606 C CA . LEU A 1 78 ? 6.889 -0.999 -12.742 1.00 94.19 78 LEU A CA 1
ATOM 607 C C . LEU A 1 78 ? 6.609 -2.362 -12.100 1.00 94.19 78 LEU A C 1
ATOM 609 O O . LEU A 1 78 ? 5.902 -2.442 -11.096 1.00 94.19 78 LEU A O 1
ATOM 613 N N . SER A 1 79 ? 7.223 -3.418 -12.627 1.00 94.31 79 SER A N 1
ATOM 614 C CA . SER A 1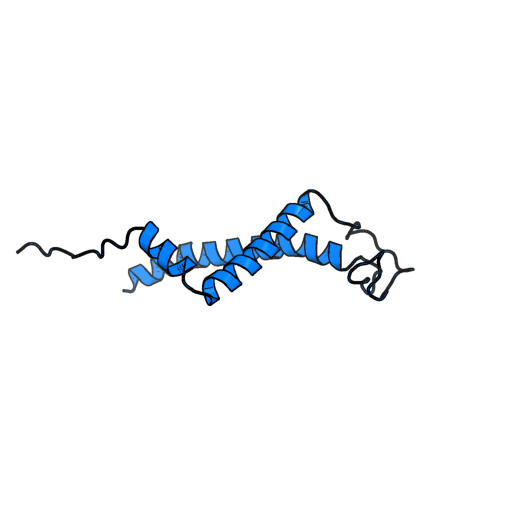 79 ? 7.102 -4.775 -12.093 1.00 94.31 79 SER A CA 1
ATOM 615 C C . SER A 1 79 ? 7.597 -4.853 -10.642 1.00 94.31 79 SER A C 1
ATOM 617 O O . SER A 1 79 ? 6.949 -5.481 -9.801 1.00 94.31 79 SER A O 1
ATOM 619 N N . MET A 1 80 ? 8.690 -4.154 -10.304 1.00 94.56 80 MET A N 1
ATOM 620 C CA . MET A 1 80 ? 9.175 -4.067 -8.921 1.00 94.56 80 MET A CA 1
ATOM 621 C C . MET A 1 80 ? 8.194 -3.353 -7.989 1.00 94.56 80 MET A C 1
ATOM 623 O O . MET A 1 80 ? 7.983 -3.817 -6.871 1.00 94.56 80 MET A O 1
ATOM 627 N N . ILE A 1 81 ? 7.563 -2.264 -8.435 1.00 95.31 81 ILE A N 1
ATOM 628 C CA . ILE A 1 81 ? 6.537 -1.559 -7.653 1.00 95.31 81 ILE A CA 1
ATOM 629 C C . ILE A 1 81 ? 5.327 -2.469 -7.420 1.00 95.31 81 ILE A C 1
ATOM 631 O O . ILE A 1 81 ? 4.839 -2.559 -6.296 1.00 95.31 81 ILE A O 1
ATOM 635 N N . MET A 1 82 ? 4.872 -3.186 -8.451 1.00 95.75 82 MET A N 1
ATOM 636 C CA . MET A 1 82 ? 3.743 -4.116 -8.354 1.00 95.75 82 MET A CA 1
ATOM 637 C C . MET A 1 82 ? 3.995 -5.223 -7.323 1.00 95.75 82 MET A C 1
ATOM 639 O O . MET A 1 82 ? 3.159 -5.467 -6.452 1.00 95.75 82 MET A O 1
ATOM 643 N N . VAL A 1 83 ? 5.163 -5.870 -7.382 1.00 95.44 83 VAL A N 1
ATOM 644 C CA . VAL A 1 83 ? 5.543 -6.910 -6.411 1.00 95.44 83 VAL A CA 1
ATOM 645 C C . VAL A 1 83 ? 5.784 -6.307 -5.022 1.00 95.44 83 VAL A C 1
ATOM 647 O O . VAL A 1 83 ? 5.354 -6.883 -4.023 1.00 95.44 83 VAL A O 1
ATOM 650 N N . GLY A 1 84 ? 6.405 -5.128 -4.944 1.00 94.56 84 GLY A N 1
ATOM 651 C CA . GLY A 1 84 ? 6.638 -4.402 -3.696 1.00 94.56 84 GLY A CA 1
ATOM 652 C C . GLY A 1 84 ? 5.345 -4.025 -2.969 1.00 94.56 84 GLY A C 1
ATOM 653 O O . GLY A 1 84 ? 5.277 -4.152 -1.746 1.00 94.56 84 GLY A O 1
ATOM 654 N N . ALA A 1 85 ? 4.290 -3.673 -3.712 1.00 95.69 85 ALA A N 1
ATOM 655 C CA . ALA A 1 85 ? 2.976 -3.348 -3.158 1.00 95.69 85 ALA A CA 1
ATOM 656 C C . ALA A 1 85 ? 2.383 -4.498 -2.324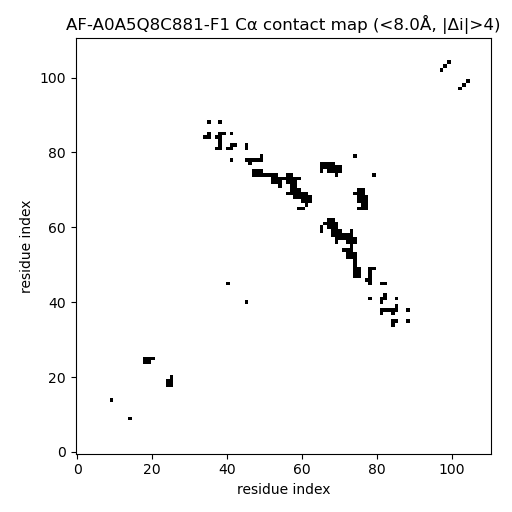 1.00 95.69 85 ALA A C 1
ATOM 658 O O . ALA A 1 85 ? 1.737 -4.242 -1.306 1.00 95.69 85 ALA A O 1
ATOM 659 N N . ARG A 1 86 ? 2.657 -5.764 -2.684 1.00 94.69 86 ARG A N 1
ATOM 660 C CA . ARG A 1 86 ? 2.253 -6.934 -1.879 1.00 94.69 86 ARG A CA 1
ATOM 661 C C . ARG A 1 86 ? 2.833 -6.859 -0.468 1.00 94.69 86 ARG A C 1
ATOM 663 O O . ARG A 1 86 ? 2.114 -7.040 0.513 1.00 94.69 86 ARG A O 1
ATOM 670 N N . ASN A 1 87 ? 4.131 -6.568 -0.373 1.00 94.94 87 ASN A N 1
ATOM 671 C CA . ASN A 1 87 ? 4.828 -6.484 0.904 1.00 94.94 87 ASN A CA 1
ATOM 672 C C . ASN A 1 87 ? 4.365 -5.264 1.712 1.00 94.94 87 ASN A C 1
ATOM 674 O O . ASN A 1 87 ? 4.140 -5.375 2.913 1.00 94.94 87 ASN A O 1
ATOM 678 N N . SER A 1 88 ? 4.150 -4.118 1.058 1.00 95.31 88 SER A N 1
ATOM 679 C CA . SER A 1 88 ? 3.633 -2.913 1.719 1.00 95.31 88 SER A CA 1
ATOM 680 C C . SER A 1 88 ? 2.285 -3.153 2.400 1.00 95.31 88 SER A C 1
ATOM 682 O O . SER A 1 88 ? 2.107 -2.762 3.553 1.00 95.31 88 SER A O 1
ATOM 684 N N . ILE A 1 89 ? 1.350 -3.832 1.727 1.00 94.00 89 ILE A N 1
ATOM 685 C CA . ILE A 1 89 ? 0.037 -4.147 2.306 1.00 94.00 89 ILE A CA 1
ATOM 686 C C . ILE A 1 89 ? 0.163 -5.158 3.441 1.00 94.00 89 ILE A C 1
ATOM 688 O O . ILE A 1 89 ? -0.457 -4.969 4.485 1.00 94.00 89 ILE A O 1
ATOM 692 N N . ALA A 1 90 ? 0.982 -6.200 3.273 1.00 95.19 90 ALA A N 1
ATOM 693 C CA . ALA A 1 90 ? 1.204 -7.189 4.323 1.00 95.19 90 ALA A CA 1
ATOM 694 C C . ALA A 1 90 ? 1.736 -6.534 5.609 1.00 95.19 90 ALA A C 1
ATOM 696 O O . ALA A 1 90 ? 1.185 -6.749 6.687 1.00 95.19 90 ALA A O 1
ATOM 697 N N . VAL A 1 91 ? 2.750 -5.670 5.491 1.00 96.31 91 VAL A N 1
ATOM 698 C CA . VAL A 1 91 ? 3.312 -4.933 6.631 1.00 96.31 91 VAL A CA 1
ATOM 699 C C . VAL A 1 91 ? 2.280 -3.990 7.251 1.00 96.31 91 VAL A C 1
ATOM 701 O O . VAL A 1 91 ? 2.153 -3.960 8.474 1.00 96.31 91 VAL A O 1
ATOM 704 N N . ALA A 1 92 ? 1.511 -3.256 6.439 1.00 95.06 92 ALA A N 1
ATOM 705 C CA . ALA A 1 92 ? 0.472 -2.357 6.939 1.00 95.06 92 ALA A CA 1
ATOM 706 C C . ALA A 1 92 ? -0.600 -3.108 7.748 1.00 95.06 92 ALA A C 1
ATOM 708 O O . ALA A 1 92 ? -0.957 -2.674 8.842 1.00 95.06 92 ALA A O 1
ATOM 709 N N . LEU A 1 93 ? -1.072 -4.257 7.251 1.00 95.69 93 LEU A N 1
ATOM 710 C CA . LEU A 1 93 ? -2.055 -5.089 7.949 1.00 95.69 93 LEU A CA 1
ATOM 711 C C . LEU A 1 93 ? -1.517 -5.616 9.280 1.00 95.69 93 LEU A C 1
ATOM 713 O O . LEU A 1 93 ? -2.224 -5.560 10.284 1.00 95.69 93 LEU A O 1
ATOM 717 N N . VAL A 1 94 ? -0.267 -6.084 9.311 1.00 97.69 94 VAL A N 1
ATOM 718 C CA . VAL A 1 94 ? 0.367 -6.561 10.547 1.00 97.69 94 VAL A CA 1
ATOM 719 C C . VAL A 1 94 ? 0.522 -5.421 11.553 1.00 97.69 94 VAL A C 1
ATOM 721 O O . VAL A 1 94 ? 0.145 -5.577 12.712 1.00 97.69 94 VAL A O 1
ATOM 724 N N . ALA A 1 95 ? 1.018 -4.260 11.123 1.00 97.38 95 ALA A N 1
ATOM 725 C CA . ALA A 1 95 ? 1.206 -3.106 11.997 1.00 97.38 95 ALA A CA 1
ATOM 726 C C . ALA A 1 95 ? -0.120 -2.619 12.606 1.00 97.38 95 ALA A C 1
ATOM 728 O O . ALA A 1 95 ? -0.208 -2.424 13.819 1.00 97.38 95 ALA A O 1
ATOM 729 N 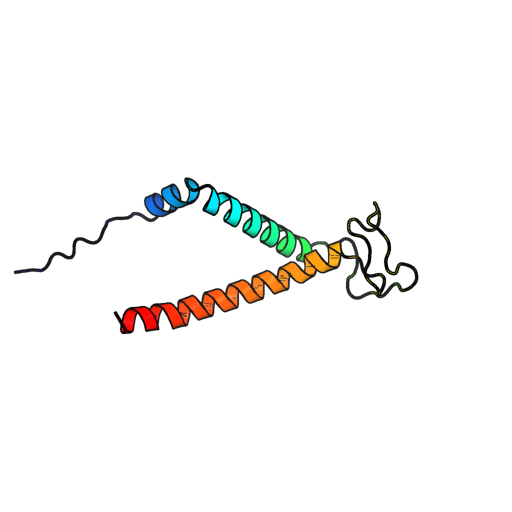N . VAL A 1 96 ? -1.168 -2.479 11.784 1.00 96.75 96 VAL A N 1
ATOM 730 C CA . VAL A 1 96 ? -2.511 -2.093 12.248 1.00 96.75 96 VAL A CA 1
ATOM 731 C C . VAL A 1 96 ? -3.100 -3.167 13.158 1.00 96.75 96 VAL A C 1
ATOM 733 O O . VAL A 1 96 ? -3.643 -2.835 14.207 1.00 96.75 96 VAL A O 1
ATOM 736 N N . GLY A 1 97 ? -2.947 -4.446 12.810 1.00 98.06 97 GLY A N 1
ATOM 737 C CA . GLY A 1 97 ? -3.420 -5.562 13.625 1.00 98.06 97 GLY A CA 1
ATOM 738 C C . GLY A 1 97 ? -2.786 -5.587 15.016 1.00 98.06 97 GLY A C 1
ATOM 739 O O . GLY A 1 97 ? -3.493 -5.756 16.003 1.00 98.06 97 GLY A O 1
ATOM 740 N N . ILE A 1 98 ? -1.477 -5.343 15.117 1.00 97.81 98 ILE A N 1
ATOM 741 C CA . ILE A 1 98 ? -0.775 -5.241 16.404 1.00 97.81 98 ILE A CA 1
ATOM 742 C C . ILE A 1 98 ? -1.239 -3.999 17.175 1.00 97.81 98 ILE A C 1
ATOM 744 O O . ILE A 1 98 ? -1.561 -4.092 18.359 1.00 97.81 98 ILE A O 1
ATOM 748 N N . GLY A 1 99 ? -1.309 -2.840 16.513 1.00 97.69 99 GLY A N 1
ATOM 749 C CA . GLY A 1 99 ? -1.738 -1.588 17.138 1.00 97.69 99 GLY A CA 1
ATOM 750 C C . GLY A 1 99 ? -3.166 -1.658 17.681 1.00 97.69 99 GLY A C 1
ATOM 751 O O . GLY A 1 99 ? -3.417 -1.253 18.812 1.00 97.69 99 GLY A O 1
ATOM 752 N N . MET A 1 100 ? -4.092 -2.237 16.916 1.00 97.25 100 MET A N 1
ATOM 753 C CA . MET A 1 100 ? -5.465 -2.468 17.364 1.00 97.25 100 MET A CA 1
ATOM 754 C C . MET A 1 100 ? -5.540 -3.570 18.420 1.00 97.25 100 MET A C 1
ATOM 756 O O . MET A 1 100 ? -6.227 -3.405 19.420 1.00 97.25 100 MET A O 1
ATOM 760 N N . GLY A 1 101 ? -4.828 -4.679 18.227 1.00 98.00 101 GLY A N 1
ATOM 761 C CA . GLY A 1 101 ? -4.895 -5.840 19.111 1.00 98.00 101 GLY A CA 1
ATOM 762 C C . GLY A 1 101 ? -4.276 -5.615 20.489 1.00 98.00 101 GLY A C 1
ATOM 763 O O . GLY A 1 101 ? -4.746 -6.197 21.458 1.00 98.00 101 GLY A O 1
ATOM 764 N N . ILE A 1 102 ? -3.246 -4.774 20.597 1.00 97.62 102 ILE A N 1
ATOM 765 C CA . ILE A 1 102 ? -2.553 -4.496 21.865 1.00 97.62 102 ILE A CA 1
ATOM 766 C C . ILE A 1 102 ? -2.857 -3.080 22.355 1.00 97.62 102 ILE A C 1
ATOM 768 O O . ILE A 1 102 ? -3.203 -2.885 23.519 1.00 97.62 102 ILE A O 1
ATOM 772 N N . GLY A 1 103 ? -2.756 -2.086 21.474 1.00 97.38 103 GLY A N 1
ATOM 773 C CA . GLY A 1 103 ? -2.900 -0.680 21.844 1.00 97.38 103 GLY A CA 1
ATOM 774 C C . GLY A 1 103 ? -4.312 -0.317 22.296 1.00 97.38 103 GLY A C 1
ATOM 775 O O . GLY A 1 103 ? -4.454 0.381 23.297 1.00 97.38 103 GLY A O 1
ATOM 776 N N . VAL A 1 104 ? -5.354 -0.816 21.618 1.00 96.75 104 VAL A N 1
ATOM 777 C CA . VAL A 1 104 ? -6.745 -0.514 22.004 1.00 96.75 104 VAL A CA 1
ATOM 778 C C . VAL A 1 104 ? -7.095 -1.122 23.366 1.00 96.75 104 VAL A C 1
ATOM 780 O O . VAL A 1 104 ? -7.575 -0.366 24.209 1.00 96.75 104 VAL A O 1
ATOM 783 N N . PRO A 1 105 ? -6.817 -2.412 23.657 1.00 97.31 105 PRO A N 1
ATOM 784 C CA . PRO A 1 105 ? -7.046 -2.952 24.995 1.00 97.31 105 PRO A CA 1
ATOM 785 C C . PRO A 1 105 ? -6.262 -2.220 26.079 1.00 97.31 105 PRO A C 1
ATOM 787 O O . PRO A 1 105 ? -6.847 -1.857 27.092 1.00 97.31 105 PRO A O 1
ATOM 790 N N . LEU A 1 106 ? -4.966 -1.955 25.873 1.00 97.38 106 LEU A N 1
ATOM 791 C CA . LEU A 1 106 ? -4.161 -1.232 26.863 1.00 97.38 106 LEU A CA 1
ATOM 792 C C . LEU A 1 106 ? -4.698 0.179 27.125 1.00 97.38 106 LEU A C 1
ATOM 794 O O . LEU A 1 106 ? -4.770 0.595 28.277 1.00 97.38 106 LEU A O 1
ATOM 798 N N . GLY A 1 107 ? -5.107 0.896 26.076 1.00 96.88 107 GLY A N 1
ATOM 799 C CA . GLY A 1 107 ? -5.732 2.210 26.212 1.00 96.88 107 GLY A CA 1
ATOM 800 C C . GLY A 1 107 ? 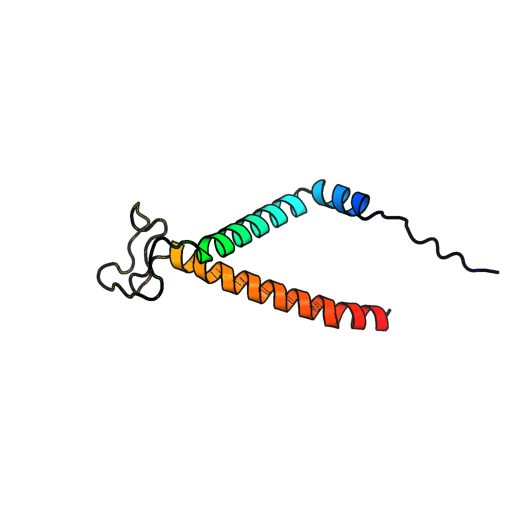-7.063 2.146 26.959 1.00 96.88 107 GLY A C 1
ATOM 801 O O . GLY A 1 107 ? -7.306 2.964 27.840 1.00 96.88 107 GLY A O 1
ATOM 802 N N . ALA A 1 108 ? -7.893 1.145 26.660 1.00 96.00 108 ALA A N 1
ATOM 803 C CA . ALA A 1 108 ? -9.163 0.929 27.347 1.00 96.00 108 ALA A CA 1
ATOM 804 C C . ALA A 1 108 ? -8.985 0.530 28.822 1.00 96.00 108 ALA A C 1
ATOM 806 O O . ALA A 1 108 ? -9.804 0.916 29.643 1.00 96.00 108 ALA A O 1
ATOM 807 N N . PHE A 1 109 ? -7.928 -0.214 29.171 1.00 96.81 109 PHE A N 1
ATOM 808 C CA . PHE A 1 109 ? -7.605 -0.550 30.564 1.00 96.81 109 PHE A CA 1
ATOM 809 C C . PHE A 1 109 ? -7.097 0.644 31.379 1.00 96.81 109 PHE A C 1
ATOM 811 O O . PHE A 1 109 ? -7.197 0.621 32.603 1.00 96.81 109 PHE A O 1
ATOM 818 N N . ALA A 1 110 ? -6.496 1.639 30.726 1.00 96.00 110 ALA A N 1
ATOM 819 C CA . ALA A 1 110 ? -5.938 2.813 31.391 1.00 96.00 110 ALA A CA 1
ATOM 820 C C . ALA A 1 110 ? -6.957 3.945 31.610 1.00 96.00 110 ALA A C 1
ATOM 822 O O . ALA A 1 110 ? -6.702 4.815 32.443 1.00 96.00 110 ALA A O 1
ATOM 823 N N . ALA A 1 111 ? -8.044 3.961 30.832 1.00 84.94 111 ALA A N 1
ATOM 824 C CA . ALA A 1 111 ? -9.123 4.948 30.906 1.00 84.94 111 ALA A CA 1
ATOM 825 C C . ALA A 1 111 ? -10.058 4.690 32.097 1.00 84.94 111 ALA A C 1
ATOM 827 O O . ALA A 1 111 ? -10.483 5.693 32.714 1.00 84.94 111 ALA A O 1
#